Protein AF-A0A961W0J4-F1 (afdb_monomer_lite)

Foldseek 3Di:
DAPVVVVVLLVPDAQKDWDQDDPRWIFIDHLNHTAKIWDADPVNPWIKIKGFDDPVVLVVQCPDPQKHFDPPVPPPPTRMMIRGDCPPPHPVNVSVRSNRSRVVVLVVDDPVSCVVRVVPPDDDDPDDPPDDDDDDDDDDDDDDDDDDDDDDDDDDDDDDDDDDD

Secondary structure (DSSP, 8-state):
--HHHHHHHHHHSTTEEEEEETTTEEEEEETTEEEEEEEE-TTSS-EEEEEE--HHHHHHHHSSTTEEEPTTTTGGG--EEEE--SSSS-HHHHHHHHHHHHHHHHHTS-HHHHHHTT-S---------------------------------------------

Sequence (165 aa):
MTLDDYNRFCRSLPSTTHVVQWEGAHVWKVGGKVFAIARESNDGNSLSVTFKCSPMSYEMLAEMPGCRPAPYLASRGMKWIQRTSAEELDDAGLKDYLRASHTLIVAGLSQRMRRELQLTPSAPAPKSRSAKTIEAAGQHSKSKSKQLKLASARAHPSARKGATS

Radius of gyration: 35.25 Å; chains: 1; bounding box: 86×35×100 Å

pLDDT: mean 79.08, std 24.5, range [29.83, 98.69]

Structure (mmCIF, N/CA/C/O backbone):
data_AF-A0A961W0J4-F1
#
_entry.id   AF-A0A961W0J4-F1
#
loop_
_atom_site.gr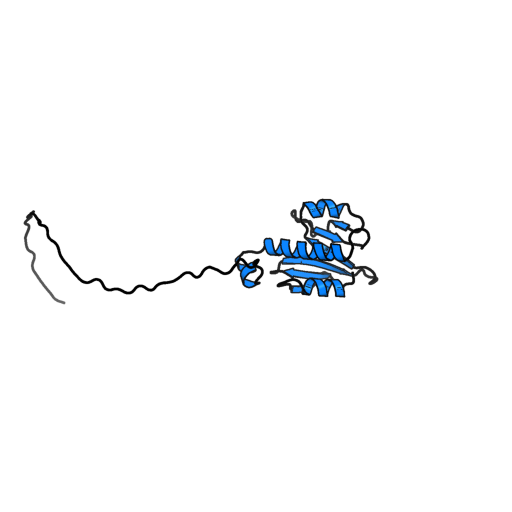oup_PDB
_atom_site.id
_atom_site.type_symbol
_atom_site.label_atom_id
_atom_site.label_alt_id
_atom_site.label_comp_id
_atom_site.label_asym_id
_atom_site.label_entity_id
_atom_site.label_seq_id
_atom_site.pdbx_PDB_ins_code
_atom_site.Cartn_x
_atom_site.Cartn_y
_atom_site.Cartn_z
_atom_site.occupancy
_atom_site.B_iso_or_equiv
_atom_site.auth_seq_id
_atom_site.auth_comp_id
_atom_site.auth_asym_id
_atom_site.auth_atom_id
_atom_site.pdbx_PDB_model_num
ATOM 1 N N . MET A 1 1 ? 7.397 -8.253 -9.373 1.00 90.19 1 MET A N 1
ATOM 2 C CA . MET A 1 1 ? 6.224 -8.972 -8.823 1.00 90.19 1 MET A CA 1
ATOM 3 C C . MET A 1 1 ? 5.090 -8.888 -9.821 1.00 90.19 1 MET A C 1
ATOM 5 O O . MET A 1 1 ? 4.862 -7.794 -10.329 1.00 90.19 1 MET A O 1
ATOM 9 N N . THR A 1 2 ? 4.384 -9.988 -10.090 1.00 94.50 2 THR A N 1
ATOM 10 C CA . THR A 1 2 ? 3.179 -9.966 -10.938 1.00 94.50 2 THR A CA 1
ATOM 11 C C . THR A 1 2 ? 1.946 -9.495 -10.157 1.00 94.50 2 THR A C 1
ATOM 13 O O . THR A 1 2 ? 1.947 -9.473 -8.920 1.00 94.50 2 THR A O 1
ATOM 16 N N . LEU A 1 3 ? 0.870 -9.126 -10.860 1.00 95.81 3 LEU A N 1
ATOM 17 C CA . LEU A 1 3 ? -0.404 -8.768 -10.229 1.00 95.81 3 LEU A CA 1
ATOM 18 C C . LEU A 1 3 ? -1.025 -9.947 -9.455 1.00 95.81 3 LEU A C 1
ATOM 20 O O . LEU A 1 3 ? -1.603 -9.744 -8.384 1.00 95.81 3 LEU A O 1
ATOM 24 N N . ASP A 1 4 ? -0.890 -11.176 -9.960 1.00 96.00 4 ASP A N 1
ATOM 25 C CA . ASP A 1 4 ? -1.370 -12.374 -9.262 1.00 96.00 4 ASP A CA 1
ATOM 26 C C . ASP A 1 4 ? -0.599 -12.607 -7.957 1.00 96.00 4 ASP A C 1
ATOM 28 O O . ASP A 1 4 ? -1.215 -12.773 -6.902 1.00 96.00 4 ASP A O 1
ATOM 32 N N . ASP A 1 5 ? 0.734 -12.505 -7.989 1.00 96.69 5 ASP A N 1
ATOM 33 C CA . ASP A 1 5 ? 1.574 -12.621 -6.791 1.00 96.69 5 ASP A CA 1
ATOM 34 C C . ASP A 1 5 ? 1.213 -11.568 -5.740 1.00 96.69 5 ASP A C 1
ATOM 36 O O . ASP A 1 5 ? 1.104 -11.877 -4.550 1.00 96.69 5 ASP A O 1
ATOM 40 N N . TYR A 1 6 ? 0.993 -10.326 -6.182 1.00 98.00 6 TYR A N 1
ATOM 41 C CA . TYR A 1 6 ? 0.533 -9.231 -5.335 1.00 98.00 6 TYR A CA 1
ATOM 42 C C . TYR A 1 6 ? -0.798 -9.566 -4.653 1.00 98.00 6 TYR A C 1
ATOM 44 O O . TYR A 1 6 ? -0.911 -9.487 -3.427 1.00 98.00 6 TYR A O 1
ATOM 52 N N . ASN A 1 7 ? -1.803 -9.974 -5.433 1.00 98.31 7 ASN A N 1
ATOM 53 C CA . ASN A 1 7 ? -3.131 -10.279 -4.909 1.00 98.31 7 ASN A CA 1
ATOM 54 C C . ASN A 1 7 ? -3.097 -11.484 -3.968 1.00 98.31 7 ASN A C 1
ATOM 56 O O . ASN A 1 7 ? -3.693 -11.440 -2.892 1.00 98.31 7 ASN A O 1
ATOM 60 N N . ARG A 1 8 ? -2.366 -12.541 -4.329 1.00 98.50 8 ARG A N 1
ATOM 61 C CA . ARG A 1 8 ? -2.167 -13.727 -3.491 1.00 98.50 8 ARG A CA 1
ATOM 62 C C . ARG A 1 8 ? -1.528 -13.358 -2.157 1.00 98.50 8 ARG A C 1
ATOM 64 O O . ARG A 1 8 ? -1.998 -13.801 -1.109 1.00 98.50 8 ARG A O 1
ATOM 71 N N . PHE A 1 9 ? -0.503 -12.510 -2.186 1.00 98.69 9 PHE A N 1
ATOM 72 C CA . PHE A 1 9 ? 0.153 -12.032 -0.980 1.00 98.69 9 PHE A CA 1
ATOM 73 C C . PHE A 1 9 ? -0.791 -11.213 -0.096 1.00 98.69 9 PHE A C 1
ATOM 75 O O . PHE A 1 9 ? -0.947 -11.527 1.083 1.00 98.69 9 PHE A O 1
ATOM 82 N N . CYS A 1 10 ? -1.467 -10.203 -0.646 1.00 98.56 10 CYS A N 1
ATOM 83 C CA . CYS A 1 10 ? -2.379 -9.371 0.136 1.00 98.56 10 CYS A CA 1
ATOM 84 C C . CYS A 1 10 ? -3.552 -10.176 0.717 1.00 98.56 10 CYS A C 1
ATOM 86 O O . CYS A 1 10 ? -3.932 -9.931 1.861 1.00 98.56 10 CYS A O 1
ATOM 88 N N . ARG A 1 11 ? -4.051 -11.187 -0.009 1.00 98.56 11 ARG A N 1
ATOM 89 C CA . ARG A 1 11 ? -5.083 -12.122 0.473 1.00 98.56 11 ARG A CA 1
ATOM 90 C C . ARG A 1 11 ? -4.644 -12.942 1.677 1.00 98.56 11 ARG A C 1
ATOM 92 O O . ARG A 1 11 ? -5.481 -13.316 2.489 1.00 98.56 11 ARG A O 1
ATOM 99 N N . SER A 1 12 ? -3.351 -13.242 1.777 1.00 98.31 12 SER A N 1
ATOM 100 C CA . SER A 1 12 ? -2.806 -14.022 2.891 1.00 98.31 12 SER A CA 1
ATOM 101 C C . SER A 1 12 ? -2.757 -13.239 4.208 1.00 98.31 12 SER A C 1
ATOM 103 O O . SER A 1 12 ? -2.610 -13.837 5.272 1.00 98.31 12 SER A O 1
ATOM 105 N N . LEU A 1 13 ? -2.885 -11.908 4.156 1.00 98.06 13 LEU A N 1
ATOM 106 C CA . LEU A 1 13 ? -2.871 -11.070 5.349 1.00 98.06 13 LEU A CA 1
ATOM 107 C C . LEU A 1 13 ? -4.220 -11.145 6.094 1.00 98.06 13 LEU A C 1
ATOM 109 O O . LEU A 1 13 ? -5.276 -11.185 5.451 1.00 98.06 13 LEU A O 1
ATOM 113 N N . PRO A 1 14 ? -4.220 -11.098 7.441 1.00 97.69 14 PRO A N 1
ATOM 114 C CA . PRO A 1 14 ? -5.431 -11.268 8.240 1.00 97.69 14 PRO A CA 1
ATOM 115 C C . PRO A 1 14 ? -6.525 -10.236 7.951 1.00 97.69 14 PRO A C 1
ATOM 117 O O . PRO A 1 14 ? -6.259 -9.032 7.855 1.00 97.69 14 PRO A O 1
ATOM 120 N N . SER A 1 15 ? -7.769 -10.715 7.891 1.00 97.25 15 SER A N 1
ATOM 121 C CA . SER A 1 15 ? -8.995 -9.904 7.830 1.00 97.25 15 SER A CA 1
ATOM 122 C C . SER A 1 15 ? -8.984 -8.846 6.721 1.00 97.25 15 SER A C 1
ATOM 124 O O . SER A 1 15 ? -9.441 -7.711 6.904 1.00 97.25 15 SER A O 1
ATOM 126 N N . THR A 1 16 ? -8.435 -9.221 5.564 1.00 98.31 16 THR A N 1
ATOM 127 C CA . THR A 1 16 ? -8.367 -8.370 4.379 1.00 98.31 16 THR A CA 1
ATOM 128 C C . THR A 1 16 ? -9.561 -8.564 3.452 1.00 98.31 16 THR A C 1
ATOM 130 O O . THR A 1 16 ? -10.210 -9.605 3.411 1.00 98.31 16 THR A O 1
ATOM 133 N N . THR A 1 17 ? -9.859 -7.517 2.692 1.00 98.38 17 THR A N 1
ATOM 134 C CA . THR A 1 17 ? -10.876 -7.503 1.638 1.00 98.38 17 THR A CA 1
ATOM 135 C C . THR A 1 17 ? -10.277 -6.889 0.381 1.00 98.38 17 THR A C 1
ATOM 137 O O . THR A 1 17 ? -9.392 -6.031 0.465 1.00 98.38 17 THR A O 1
ATOM 140 N N . HIS A 1 18 ? -10.762 -7.330 -0.776 1.00 98.44 18 HIS A N 1
ATOM 141 C CA . HIS A 1 18 ? -10.280 -6.911 -2.089 1.00 98.44 18 HIS A CA 1
ATOM 142 C C . HIS A 1 18 ? -11.432 -6.380 -2.930 1.00 98.44 18 HIS A C 1
ATOM 144 O O . HIS A 1 18 ? -12.541 -6.911 -2.891 1.00 98.44 18 HIS A O 1
ATOM 150 N N . VAL A 1 19 ? -11.162 -5.315 -3.676 1.00 98.12 19 VAL A N 1
ATOM 151 C CA . VAL A 1 19 ? -12.081 -4.746 -4.656 1.00 98.12 19 VAL A CA 1
ATOM 152 C C . VAL A 1 19 ? -11.279 -4.180 -5.818 1.00 98.12 19 VAL A C 1
ATOM 154 O O . VAL A 1 19 ? -10.227 -3.572 -5.617 1.00 98.12 19 VAL A O 1
ATOM 157 N N . VAL A 1 20 ? -11.785 -4.363 -7.033 1.00 97.19 20 VAL A N 1
ATOM 158 C CA . VAL A 1 20 ? -11.262 -3.691 -8.222 1.00 97.19 20 VAL A CA 1
ATOM 159 C C . VAL A 1 20 ? -12.094 -2.431 -8.441 1.00 97.19 20 VAL A C 1
ATOM 161 O O . VAL A 1 20 ? -13.307 -2.504 -8.620 1.00 97.19 20 VAL A O 1
ATOM 164 N N . GLN A 1 21 ? -11.463 -1.266 -8.348 1.00 94.12 21 GLN A N 1
ATOM 165 C CA . GLN A 1 21 ? -12.117 0.041 -8.471 1.00 94.12 21 GLN A CA 1
ATOM 166 C C . GLN A 1 21 ? -11.141 1.058 -9.066 1.00 94.12 21 GLN A C 1
ATOM 168 O O . GLN A 1 21 ? -9.963 0.757 -9.212 1.00 94.12 21 GLN A O 1
ATOM 173 N N . TRP A 1 22 ? -11.620 2.260 -9.401 1.00 90.69 22 TRP A N 1
ATOM 174 C CA . TRP A 1 22 ? -10.803 3.309 -10.027 1.00 90.69 22 TRP A CA 1
ATOM 175 C C . TRP A 1 22 ? -10.081 2.780 -11.270 1.00 90.69 22 TRP A C 1
ATOM 177 O O . TRP A 1 22 ? -8.865 2.618 -11.252 1.00 90.69 22 TRP A O 1
ATOM 187 N N . GLU A 1 23 ? -10.845 2.452 -12.316 1.00 89.69 23 GLU A N 1
ATOM 188 C CA . GLU A 1 23 ? -10.308 2.011 -13.616 1.00 89.69 23 GLU A CA 1
ATOM 189 C C . GLU A 1 23 ? -9.304 0.851 -13.482 1.00 89.69 23 GLU A C 1
ATOM 191 O O . GLU A 1 23 ? -8.131 0.967 -13.832 1.00 89.69 23 GLU A O 1
ATOM 196 N N . GLY A 1 24 ? -9.752 -0.262 -12.897 1.00 91.69 24 GLY A N 1
ATOM 197 C CA . GLY A 1 24 ? -8.954 -1.490 -12.836 1.00 91.69 24 GLY A CA 1
ATOM 198 C C . GLY A 1 24 ? -7.899 -1.550 -11.728 1.00 91.69 24 GLY A C 1
ATOM 199 O O . GLY A 1 24 ? -7.132 -2.506 -11.686 1.00 91.69 24 GLY A O 1
ATOM 200 N N . ALA A 1 25 ? -7.841 -0.591 -10.797 1.00 95.50 25 ALA A N 1
ATOM 201 C CA . ALA A 1 25 ? -6.915 -0.691 -9.671 1.00 95.50 25 ALA A CA 1
ATOM 202 C C . ALA A 1 25 ? -7.373 -1.761 -8.661 1.00 95.50 25 ALA A C 1
ATOM 204 O O . ALA A 1 25 ? -8.518 -1.772 -8.202 1.00 95.50 25 ALA A O 1
ATOM 205 N N . HIS A 1 26 ? -6.452 -2.637 -8.266 1.00 97.81 26 HIS A N 1
ATOM 206 C CA . HIS A 1 26 ? -6.661 -3.655 -7.241 1.00 97.81 26 HIS A CA 1
ATOM 207 C C . HIS A 1 26 ? -6.453 -3.037 -5.863 1.00 97.81 26 HIS A C 1
ATOM 209 O O . HIS A 1 26 ? -5.322 -2.779 -5.457 1.00 97.81 26 HIS A O 1
ATOM 215 N N . VAL A 1 27 ? -7.543 -2.792 -5.140 1.00 98.19 27 VAL A N 1
ATOM 216 C CA . VAL A 1 27 ? -7.530 -2.100 -3.849 1.00 98.19 27 VAL A CA 1
ATOM 217 C C . VAL A 1 27 ? -7.746 -3.095 -2.718 1.00 98.19 27 VAL A C 1
ATOM 219 O O . VAL A 1 27 ? -8.792 -3.740 -2.619 1.00 98.19 27 VAL A O 1
ATOM 222 N N . TRP A 1 28 ? -6.770 -3.162 -1.818 1.00 98.56 28 TRP A N 1
ATOM 223 C CA . TRP A 1 28 ? -6.789 -4.022 -0.644 1.00 98.56 28 TRP A CA 1
ATOM 224 C C . TRP A 1 28 ? -7.027 -3.221 0.634 1.00 98.56 28 TRP A C 1
ATOM 226 O O . TRP A 1 28 ? -6.411 -2.176 0.884 1.00 98.56 28 TRP A O 1
ATOM 236 N N . LYS A 1 29 ? -7.956 -3.718 1.454 1.00 98.44 29 LYS A N 1
ATOM 237 C CA . LYS A 1 29 ? -8.454 -3.045 2.658 1.00 98.44 29 LYS A CA 1
ATOM 238 C C . LYS A 1 29 ? -8.435 -3.979 3.865 1.00 98.44 29 LYS A C 1
ATOM 240 O O . LYS A 1 29 ? -8.638 -5.180 3.719 1.00 98.44 29 LYS A O 1
ATOM 245 N N . VAL A 1 30 ? -8.273 -3.417 5.060 1.00 98.00 30 VAL A N 1
ATOM 246 C CA . VAL A 1 30 ? -8.472 -4.089 6.355 1.00 98.00 30 VAL A CA 1
ATOM 247 C C . VAL A 1 30 ? -9.368 -3.212 7.230 1.00 98.00 30 VAL A C 1
ATOM 249 O O . VAL A 1 30 ? -9.154 -2.003 7.341 1.00 98.00 30 VAL A O 1
ATOM 252 N N . GLY A 1 31 ? -10.443 -3.789 7.775 1.00 96.06 31 GLY A N 1
ATOM 253 C CA . GLY A 1 31 ? -11.465 -3.034 8.517 1.00 96.06 31 GLY A CA 1
ATOM 254 C C . GLY A 1 31 ? -12.046 -1.844 7.745 1.00 96.06 31 GLY A C 1
ATOM 255 O O . GLY A 1 31 ? -12.227 -0.765 8.305 1.00 96.06 31 GLY A O 1
ATOM 256 N N . GLY A 1 32 ? -12.256 -2.013 6.435 1.00 95.62 32 GLY A N 1
ATOM 257 C CA . GLY A 1 32 ? -12.780 -0.976 5.540 1.00 95.62 32 GLY A CA 1
ATOM 258 C C . GLY A 1 32 ? -11.783 0.125 5.147 1.00 95.62 32 GLY A C 1
ATOM 259 O O . GLY A 1 32 ? -12.119 0.974 4.324 1.00 95.62 32 GLY A O 1
ATOM 260 N N . LYS A 1 33 ? -10.552 0.119 5.676 1.00 95.62 33 LYS A N 1
ATOM 261 C CA . LYS A 1 33 ? -9.505 1.100 5.350 1.00 95.62 33 LYS A CA 1
ATOM 262 C C . LYS A 1 33 ? -8.490 0.513 4.372 1.00 95.62 33 LYS A C 1
ATOM 264 O O . LYS A 1 33 ? -8.039 -0.612 4.555 1.00 95.62 33 LYS A O 1
ATOM 269 N N . VAL A 1 34 ? -8.114 1.285 3.354 1.00 96.50 34 VAL A N 1
ATOM 270 C CA . VAL A 1 34 ? -7.108 0.887 2.353 1.00 96.50 34 VAL A CA 1
ATOM 271 C C . VAL A 1 34 ? -5.729 0.777 2.999 1.00 96.50 34 VAL A C 1
ATOM 273 O O . VAL A 1 34 ? -5.347 1.662 3.766 1.00 96.50 34 VAL A O 1
ATOM 276 N N . PHE A 1 35 ? -4.982 -0.273 2.657 1.00 97.75 35 PHE A N 1
ATOM 277 C CA . PHE A 1 35 ? -3.564 -0.413 3.008 1.00 97.75 35 PHE A CA 1
ATOM 278 C C . PHE A 1 35 ? -2.665 -0.586 1.775 1.00 97.75 35 PHE A C 1
ATOM 280 O O . PHE A 1 35 ? -1.499 -0.197 1.815 1.00 97.75 35 PHE A O 1
ATOM 287 N N . ALA A 1 36 ? -3.181 -1.126 0.672 1.00 98.19 36 ALA A N 1
ATOM 288 C CA . ALA A 1 36 ? -2.412 -1.280 -0.554 1.00 98.19 36 ALA A CA 1
ATOM 289 C C . ALA A 1 36 ? -3.299 -1.132 -1.791 1.00 98.19 36 ALA A C 1
ATOM 291 O O . ALA A 1 36 ? -4.487 -1.458 -1.760 1.00 98.19 36 ALA A O 1
ATOM 292 N N . ILE A 1 37 ? -2.713 -0.627 -2.870 1.00 97.62 37 ILE A N 1
ATOM 293 C CA . ILE A 1 37 ? -3.338 -0.493 -4.184 1.00 97.62 37 ILE A CA 1
ATOM 294 C C . ILE A 1 37 ? -2.312 -0.930 -5.223 1.00 97.62 37 ILE A C 1
ATOM 296 O O . ILE A 1 37 ? -1.171 -0.484 -5.152 1.00 97.62 37 ILE A O 1
ATOM 300 N N . ALA A 1 38 ? -2.701 -1.743 -6.196 1.00 97.19 38 ALA A N 1
ATOM 301 C CA . ALA A 1 38 ? -1.862 -2.027 -7.353 1.00 97.19 38 ALA A CA 1
ATOM 302 C C . ALA A 1 38 ? -2.583 -1.707 -8.659 1.00 97.19 38 ALA A C 1
ATOM 304 O O . ALA A 1 38 ? -3.802 -1.860 -8.763 1.00 97.19 38 ALA A O 1
ATOM 305 N N . ARG A 1 39 ? -1.817 -1.267 -9.653 1.00 95.12 39 ARG A N 1
ATOM 306 C CA . ARG A 1 39 ? -2.273 -1.103 -11.031 1.00 95.12 39 ARG A CA 1
ATOM 307 C C . ARG A 1 39 ? -1.202 -1.649 -11.964 1.00 95.12 39 ARG A C 1
ATOM 309 O O . ARG A 1 39 ? -0.024 -1.323 -11.820 1.00 95.12 39 ARG A O 1
ATOM 316 N N . GLU A 1 40 ? -1.639 -2.484 -12.888 1.00 93.88 40 GLU A N 1
ATOM 317 C CA . GLU A 1 40 ? -0.818 -2.972 -13.987 1.00 93.88 40 GLU A CA 1
ATOM 318 C C . GLU A 1 40 ? -0.692 -1.878 -15.051 1.00 93.88 40 GLU A C 1
ATOM 320 O O . GLU A 1 40 ? -1.624 -1.095 -15.259 1.00 93.88 40 GLU A O 1
ATOM 325 N N . SER A 1 41 ? 0.474 -1.759 -15.675 1.00 88.25 41 SER A N 1
ATOM 326 C CA . SER A 1 41 ? 0.664 -0.833 -16.786 1.00 88.25 41 SER A CA 1
ATOM 327 C C . SER A 1 41 ? -0.150 -1.263 -18.007 1.00 88.25 41 SER A C 1
ATOM 329 O O . SER A 1 41 ? -0.505 -2.427 -18.161 1.00 88.25 41 SER A O 1
ATOM 331 N N . ASN A 1 42 ? -0.445 -0.311 -18.896 1.00 83.25 42 ASN A N 1
ATOM 332 C CA . ASN A 1 42 ? -1.266 -0.570 -20.086 1.00 83.25 42 ASN A CA 1
ATOM 333 C C . ASN A 1 42 ? -0.654 -1.611 -21.039 1.00 83.25 42 ASN A C 1
ATOM 335 O O . ASN A 1 42 ? -1.377 -2.213 -21.825 1.00 83.25 42 ASN A O 1
ATOM 339 N N . ASP A 1 43 ? 0.663 -1.795 -20.989 1.00 82.88 43 ASP A N 1
ATOM 340 C CA . ASP A 1 43 ? 1.402 -2.798 -21.755 1.00 82.88 43 ASP A CA 1
ATOM 341 C C . ASP A 1 43 ? 1.481 -4.169 -21.052 1.00 82.88 43 ASP A C 1
ATOM 343 O O . ASP A 1 43 ? 2.004 -5.106 -21.641 1.00 82.88 43 ASP A O 1
ATOM 347 N N . GLY A 1 44 ? 0.971 -4.307 -19.819 1.00 77.38 44 GLY A N 1
ATOM 348 C CA . GLY A 1 44 ? 1.011 -5.551 -19.036 1.00 77.38 44 GLY A CA 1
ATOM 349 C C . GLY A 1 44 ? 2.389 -5.908 -18.465 1.00 77.38 44 GLY A C 1
ATOM 350 O O . GLY A 1 44 ? 2.551 -6.938 -17.815 1.00 77.38 44 GLY A O 1
ATOM 351 N N . ASN A 1 45 ? 3.406 -5.072 -18.688 1.00 80.69 45 ASN A N 1
ATOM 352 C CA . ASN A 1 45 ? 4.795 -5.438 -18.398 1.00 80.69 45 ASN A CA 1
ATOM 353 C C . ASN A 1 45 ? 5.277 -5.000 -17.012 1.00 80.69 45 ASN A C 1
ATOM 355 O O . ASN A 1 45 ? 6.342 -5.428 -16.564 1.00 80.69 45 ASN A O 1
ATOM 359 N N . SER A 1 46 ? 4.532 -4.138 -16.320 1.00 87.44 46 SER A N 1
ATOM 360 C CA . SER A 1 46 ? 4.937 -3.613 -15.019 1.00 87.44 46 SER A CA 1
ATOM 361 C C . SER A 1 46 ? 3.763 -3.462 -14.057 1.00 87.44 46 SER A C 1
ATOM 363 O O . SER A 1 46 ? 2.618 -3.234 -14.445 1.00 87.44 46 SER A O 1
ATOM 365 N N . LEU A 1 47 ? 4.064 -3.576 -12.764 1.00 94.88 47 LEU A N 1
ATOM 366 C CA . LEU A 1 47 ? 3.091 -3.417 -11.692 1.00 94.88 47 LEU A CA 1
ATOM 367 C C . LEU A 1 47 ? 3.501 -2.250 -10.799 1.00 94.88 47 LEU A C 1
ATOM 369 O O . LEU A 1 47 ? 4.493 -2.328 -10.074 1.00 94.88 47 LEU A O 1
ATOM 373 N N . SER A 1 48 ? 2.693 -1.194 -10.797 1.00 95.56 48 SER A N 1
ATOM 374 C CA . SER A 1 48 ? 2.837 -0.104 -9.838 1.00 95.56 48 SER A CA 1
ATOM 375 C C . SER A 1 48 ? 2.059 -0.423 -8.568 1.00 95.56 48 SER A C 1
ATOM 377 O O . SER A 1 48 ? 0.852 -0.665 -8.622 1.00 95.56 48 SER A O 1
ATOM 379 N N . VAL A 1 49 ? 2.727 -0.391 -7.413 1.00 97.44 49 VAL A N 1
ATOM 380 C CA . VAL A 1 49 ? 2.118 -0.721 -6.116 1.00 97.44 49 VAL A CA 1
ATOM 381 C C . VAL A 1 49 ? 2.254 0.448 -5.154 1.00 97.44 49 VAL A C 1
ATOM 383 O O . VAL A 1 49 ? 3.353 0.874 -4.816 1.00 97.44 49 VAL A O 1
ATOM 386 N N . THR A 1 50 ? 1.121 0.949 -4.681 1.00 97.25 50 THR A N 1
ATOM 387 C CA . THR A 1 50 ? 1.017 2.006 -3.682 1.00 97.25 50 THR A CA 1
ATOM 388 C C . THR A 1 50 ? 0.663 1.429 -2.318 1.00 97.25 50 THR A C 1
ATOM 390 O O . THR A 1 50 ? -0.289 0.661 -2.190 1.00 97.25 50 THR A O 1
ATOM 393 N N . PHE A 1 51 ? 1.389 1.827 -1.277 1.00 97.81 51 PHE A N 1
ATOM 394 C CA . PHE A 1 51 ? 1.180 1.356 0.092 1.00 97.81 51 PHE A CA 1
ATOM 395 C C . PHE A 1 51 ? 1.428 2.467 1.115 1.00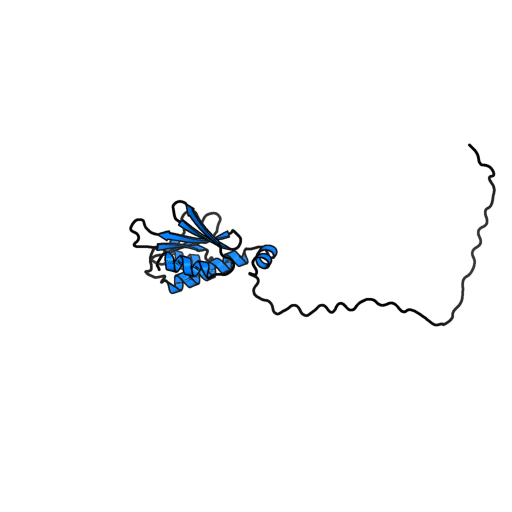 97.81 51 PHE A C 1
ATOM 397 O O . PHE A 1 51 ? 2.131 3.447 0.851 1.00 97.81 51 PHE A O 1
ATOM 404 N N . LYS A 1 52 ? 0.815 2.328 2.294 1.00 96.06 52 LYS A N 1
ATOM 405 C CA . LYS A 1 52 ? 1.031 3.241 3.415 1.00 96.06 52 LYS A CA 1
ATOM 406 C C . LYS A 1 52 ? 2.330 2.882 4.123 1.00 96.06 52 LYS A C 1
ATOM 408 O O . LYS A 1 52 ? 2.616 1.710 4.346 1.00 96.06 52 LYS A O 1
ATOM 413 N N . CYS A 1 53 ? 3.091 3.883 4.533 1.00 95.81 53 CYS A N 1
ATOM 414 C CA . CYS A 1 53 ? 4.357 3.679 5.222 1.00 95.81 53 CYS A CA 1
ATOM 415 C C . CYS A 1 53 ? 4.464 4.569 6.467 1.00 95.81 53 CYS A C 1
ATOM 417 O O . CYS A 1 53 ? 3.638 5.456 6.706 1.00 95.81 53 CYS A O 1
ATOM 419 N N . SER A 1 54 ? 5.469 4.296 7.299 1.00 95.06 54 SER A N 1
ATOM 420 C CA . SER A 1 54 ? 5.810 5.171 8.422 1.00 95.06 54 SER A CA 1
ATOM 421 C C . SER A 1 54 ? 6.442 6.480 7.911 1.00 95.06 54 SER A C 1
ATOM 423 O O . SER A 1 54 ? 6.908 6.509 6.769 1.00 95.06 54 SER A O 1
ATOM 425 N N . PRO A 1 55 ? 6.493 7.556 8.720 1.00 94.12 55 PRO A N 1
ATOM 426 C CA . PRO A 1 55 ? 7.226 8.771 8.357 1.00 94.12 55 PRO A CA 1
ATOM 427 C C . PRO A 1 55 ? 8.696 8.509 8.008 1.00 94.12 55 PRO A C 1
ATOM 429 O O . PRO A 1 55 ? 9.150 8.964 6.967 1.00 94.12 55 PRO A O 1
ATOM 432 N N . MET A 1 56 ? 9.389 7.687 8.800 1.00 94.12 56 MET A N 1
ATOM 433 C CA . MET A 1 56 ? 10.793 7.334 8.559 1.00 94.12 56 MET A CA 1
ATOM 434 C C . MET A 1 56 ? 10.974 6.566 7.242 1.00 94.12 56 MET A C 1
ATOM 436 O O . MET A 1 56 ? 11.811 6.914 6.419 1.00 94.12 56 MET A O 1
ATOM 440 N N . SER A 1 57 ? 10.136 5.552 6.996 1.00 95.56 57 SER A N 1
ATOM 441 C CA . SER A 1 57 ? 10.178 4.796 5.737 1.00 95.56 57 SER A CA 1
ATOM 442 C C . SER A 1 57 ? 9.832 5.666 4.530 1.00 95.56 57 SER A C 1
ATOM 444 O O . SER A 1 57 ? 10.344 5.429 3.446 1.00 95.56 57 SER A O 1
ATOM 446 N N . TYR A 1 58 ? 8.951 6.654 4.699 1.00 95.69 58 TYR A N 1
ATOM 447 C CA . TYR A 1 58 ? 8.591 7.576 3.628 1.00 95.69 58 TYR A CA 1
ATOM 448 C C . TYR A 1 58 ? 9.781 8.418 3.184 1.00 95.69 58 TYR A C 1
ATOM 450 O O . TYR A 1 58 ? 9.988 8.553 1.987 1.00 95.69 58 TYR A O 1
ATOM 458 N N . GLU A 1 59 ? 10.538 8.975 4.131 1.00 94.69 59 GLU A N 1
ATOM 459 C CA . GLU A 1 59 ? 11.713 9.801 3.831 1.00 94.69 59 GLU A CA 1
ATOM 460 C C . GLU A 1 59 ? 12.747 9.002 3.036 1.00 94.69 59 GLU A C 1
ATOM 462 O O . GLU A 1 59 ? 13.170 9.446 1.976 1.00 94.69 59 GLU A O 1
ATOM 467 N N . MET A 1 60 ? 13.040 7.770 3.462 1.00 95.38 60 MET A N 1
ATOM 468 C CA . MET A 1 60 ? 13.971 6.892 2.747 1.00 95.38 60 MET A CA 1
ATOM 469 C C . MET A 1 60 ? 13.463 6.478 1.358 1.00 95.38 60 MET A C 1
ATOM 471 O O . MET A 1 60 ? 14.197 6.525 0.377 1.00 95.38 60 MET A O 1
ATOM 475 N N . LEU A 1 61 ? 12.205 6.040 1.260 1.00 96.12 61 LEU A N 1
ATOM 476 C CA . LEU A 1 61 ? 11.657 5.500 0.014 1.00 96.12 61 LEU A CA 1
ATOM 477 C C . LEU A 1 61 ? 11.321 6.583 -1.014 1.00 96.12 61 LEU A C 1
ATOM 479 O O . LEU A 1 61 ? 11.265 6.282 -2.200 1.00 96.12 61 LEU A O 1
ATOM 483 N N . ALA A 1 62 ? 11.050 7.820 -0.596 1.00 94.06 62 ALA A N 1
ATOM 484 C CA . ALA A 1 62 ? 10.720 8.898 -1.527 1.00 94.06 62 ALA A CA 1
ATOM 485 C C . ALA A 1 62 ? 11.911 9.309 -2.406 1.00 94.06 62 ALA A C 1
ATOM 487 O O . ALA A 1 62 ? 11.690 9.829 -3.497 1.00 94.06 62 ALA A O 1
ATOM 488 N N . GLU A 1 63 ? 13.137 9.073 -1.937 1.00 93.94 63 GLU A N 1
ATOM 489 C CA . GLU A 1 63 ? 14.385 9.382 -2.647 1.00 93.94 63 GLU A CA 1
ATOM 490 C C . GLU A 1 63 ? 14.965 8.163 -3.385 1.00 93.94 63 GLU A C 1
ATOM 492 O O . GLU A 1 63 ? 15.902 8.291 -4.169 1.00 93.94 63 GLU A O 1
ATOM 497 N N . MET A 1 64 ? 14.402 6.975 -3.153 1.00 95.62 64 MET A N 1
ATOM 498 C CA . MET A 1 64 ? 14.880 5.718 -3.716 1.00 95.62 64 MET A CA 1
ATOM 499 C C . MET A 1 64 ? 14.444 5.552 -5.187 1.00 95.62 64 MET A C 1
ATOM 501 O O . MET A 1 64 ? 13.246 5.655 -5.476 1.00 95.62 64 MET A O 1
ATOM 505 N N . PRO A 1 65 ? 15.365 5.224 -6.116 1.00 96.38 65 PRO A N 1
ATOM 506 C CA . PRO A 1 65 ? 15.024 4.847 -7.487 1.00 96.38 65 PRO A CA 1
ATOM 507 C C . PRO A 1 65 ? 13.933 3.770 -7.556 1.00 96.38 65 PRO A C 1
ATOM 509 O O . PRO A 1 65 ? 13.912 2.808 -6.786 1.00 96.38 65 PRO A O 1
ATOM 512 N N . GLY A 1 66 ? 12.977 3.951 -8.466 1.00 95.00 66 GLY A N 1
ATOM 513 C CA . GLY A 1 66 ? 11.817 3.065 -8.579 1.00 95.00 66 GLY A CA 1
ATOM 514 C C . GLY A 1 66 ? 10.724 3.280 -7.527 1.00 95.00 66 GLY A C 1
ATOM 515 O O . GLY A 1 66 ? 9.732 2.545 -7.528 1.00 95.00 66 GLY A O 1
ATOM 516 N N . CYS A 1 67 ? 10.853 4.288 -6.661 1.00 96.31 67 CYS A N 1
ATOM 517 C CA . CYS A 1 67 ? 9.822 4.719 -5.725 1.00 96.31 67 CYS A CA 1
ATOM 518 C C . CYS A 1 67 ? 9.514 6.214 -5.881 1.00 96.31 67 CYS A C 1
ATOM 520 O O . CYS A 1 67 ? 10.342 7.018 -6.297 1.00 96.31 67 CYS A O 1
ATOM 522 N N . ARG A 1 68 ? 8.278 6.597 -5.558 1.00 94.81 68 ARG A N 1
ATOM 523 C CA . ARG A 1 68 ? 7.849 7.999 -5.525 1.00 94.81 68 ARG A CA 1
ATOM 524 C C . ARG A 1 68 ? 6.723 8.219 -4.519 1.00 94.81 68 ARG A C 1
ATOM 526 O O . ARG A 1 68 ? 5.969 7.282 -4.236 1.00 94.81 68 ARG A O 1
ATOM 533 N N . PRO A 1 69 ? 6.515 9.448 -4.024 1.00 94.94 69 PRO A N 1
ATOM 534 C CA . PRO A 1 69 ? 5.295 9.801 -3.307 1.00 94.94 69 PRO A CA 1
ATOM 535 C C . PRO A 1 69 ? 4.042 9.459 -4.118 1.00 94.94 69 PRO A C 1
ATOM 537 O O . PRO A 1 69 ? 3.953 9.772 -5.307 1.00 94.94 69 PRO A O 1
ATOM 540 N N . ALA A 1 70 ? 3.059 8.819 -3.482 1.00 90.94 70 ALA A N 1
ATOM 541 C CA . ALA A 1 70 ? 1.833 8.423 -4.164 1.00 90.94 70 ALA A CA 1
ATOM 542 C C . ALA A 1 70 ? 0.992 9.658 -4.545 1.00 90.94 70 ALA A C 1
ATOM 544 O O . ALA A 1 70 ? 0.537 10.384 -3.647 1.00 90.94 70 ALA A O 1
ATOM 545 N N . PRO A 1 71 ? 0.715 9.884 -5.843 1.00 78.94 71 PRO A N 1
ATOM 546 C CA . PRO A 1 71 ? -0.154 10.974 -6.264 1.00 78.94 71 PRO A CA 1
ATOM 547 C C . PRO A 1 71 ? -1.533 10.840 -5.609 1.00 78.94 71 PRO A C 1
ATOM 549 O O . PRO A 1 71 ? -2.080 9.741 -5.515 1.00 78.94 71 PRO A O 1
ATOM 552 N N . TYR A 1 72 ? -2.097 11.955 -5.142 1.00 79.06 72 TYR A N 1
ATOM 553 C CA . TYR A 1 72 ? -3.452 12.078 -4.569 1.00 79.06 72 TYR A CA 1
ATOM 554 C C . TYR A 1 72 ? -3.692 11.415 -3.193 1.00 79.06 72 TYR A C 1
ATOM 556 O O . TYR A 1 72 ? -4.456 11.950 -2.383 1.00 79.06 72 TYR A O 1
ATOM 564 N N . LEU A 1 73 ? -3.012 10.310 -2.869 1.00 77.75 73 LEU A N 1
ATOM 565 C CA . LEU A 1 73 ? -3.123 9.623 -1.570 1.00 77.75 73 LEU A CA 1
ATOM 566 C C . LEU A 1 73 ? -2.283 10.263 -0.459 1.00 77.75 73 LEU A C 1
ATOM 568 O O . LEU A 1 73 ? -2.587 10.079 0.719 1.00 77.75 73 LEU A O 1
ATOM 572 N N . ALA A 1 74 ? -1.279 11.062 -0.824 1.00 63.53 74 ALA A N 1
ATOM 573 C CA . ALA A 1 74 ? -0.459 11.832 0.112 1.00 63.53 74 ALA A CA 1
ATOM 574 C C . ALA A 1 74 ? -1.165 13.083 0.685 1.00 63.53 74 ALA A C 1
ATOM 576 O O . ALA A 1 74 ? -0.556 13.884 1.396 1.00 63.53 74 ALA A O 1
ATOM 577 N N . SER A 1 75 ? -2.454 13.282 0.397 1.00 59.50 75 SER A N 1
ATOM 578 C CA . SER A 1 75 ? -3.208 14.406 0.953 1.00 59.50 75 SER A CA 1
ATOM 579 C C . SER A 1 75 ? -3.448 14.233 2.465 1.00 59.50 75 SER A C 1
ATOM 581 O O . SER A 1 75 ? -3.611 13.123 2.976 1.00 59.50 75 SER A O 1
ATOM 583 N N . ARG A 1 76 ? -3.467 15.353 3.205 1.00 64.06 76 ARG A N 1
ATOM 584 C CA . ARG A 1 76 ? -3.742 15.421 4.661 1.00 64.06 76 ARG A CA 1
ATOM 585 C C . ARG A 1 76 ? -2.699 14.747 5.572 1.00 64.06 76 ARG A C 1
ATOM 587 O O . ARG A 1 76 ? -3.052 14.190 6.608 1.00 64.06 76 ARG A O 1
ATOM 594 N N . GLY A 1 77 ? -1.417 14.800 5.206 1.00 72.44 77 GLY A N 1
ATOM 595 C CA . GLY A 1 77 ? -0.311 14.371 6.079 1.00 72.44 77 GLY A CA 1
ATOM 596 C C . GLY A 1 77 ? -0.127 12.854 6.194 1.00 72.44 77 GLY A C 1
ATOM 597 O O . GLY A 1 77 ? 0.682 12.390 6.996 1.00 72.44 77 GLY A O 1
ATOM 598 N N . MET A 1 78 ? -0.849 12.066 5.392 1.00 83.38 78 MET A N 1
ATOM 599 C CA . MET A 1 78 ? -0.623 10.627 5.314 1.00 83.38 78 MET A CA 1
ATOM 600 C C . MET A 1 78 ? 0.579 10.307 4.423 1.00 83.38 78 MET A C 1
ATOM 602 O O . MET A 1 78 ? 0.759 10.897 3.361 1.00 83.38 78 MET A O 1
ATOM 606 N N . LYS A 1 79 ? 1.391 9.342 4.856 1.00 94.00 79 LYS A N 1
ATOM 607 C CA . LYS A 1 79 ? 2.628 8.943 4.185 1.00 94.00 79 LYS A CA 1
ATOM 608 C C . LYS A 1 79 ? 2.385 7.706 3.322 1.00 94.00 79 LYS A C 1
ATOM 610 O O . LYS A 1 79 ? 2.120 6.622 3.843 1.00 94.00 79 LYS A O 1
ATOM 615 N N . TRP A 1 80 ? 2.416 7.907 2.007 1.00 96.44 80 TRP A N 1
ATOM 616 C CA . TRP A 1 80 ? 2.157 6.879 1.001 1.00 96.44 80 TRP A CA 1
ATOM 617 C C . TRP A 1 80 ? 3.228 6.918 -0.078 1.00 96.44 80 TRP A C 1
ATOM 619 O O . TRP A 1 80 ? 3.517 7.981 -0.630 1.00 96.44 80 TRP A O 1
ATOM 629 N N . ILE A 1 81 ? 3.754 5.746 -0.407 1.00 96.88 81 ILE A N 1
ATOM 630 C CA . ILE A 1 81 ? 4.737 5.548 -1.469 1.00 96.88 81 ILE A CA 1
ATOM 631 C C . ILE A 1 81 ? 4.109 4.688 -2.554 1.00 96.88 81 ILE A C 1
ATOM 633 O O . ILE A 1 81 ? 3.313 3.793 -2.269 1.00 96.88 81 ILE A O 1
ATOM 637 N N . GLN A 1 82 ? 4.457 4.979 -3.800 1.00 96.50 82 GLN A N 1
ATOM 638 C CA . GLN A 1 82 ? 4.246 4.109 -4.938 1.00 96.50 82 GLN A CA 1
ATOM 639 C C . GLN A 1 82 ? 5.594 3.578 -5.416 1.00 96.50 82 GLN A C 1
ATOM 641 O O . GLN A 1 82 ? 6.448 4.358 -5.830 1.00 96.50 82 GLN A O 1
ATOM 646 N N . ARG A 1 83 ? 5.746 2.256 -5.408 1.00 96.75 83 ARG A N 1
ATOM 647 C CA . ARG A 1 83 ? 6.795 1.560 -6.152 1.00 96.75 83 ARG A CA 1
ATOM 648 C C . ARG A 1 83 ? 6.368 1.480 -7.616 1.00 96.75 83 ARG A C 1
ATOM 650 O O . ARG A 1 83 ? 5.284 0.964 -7.894 1.00 96.75 83 ARG A O 1
ATOM 657 N N . THR A 1 84 ? 7.190 1.992 -8.521 1.00 94.81 84 THR A N 1
ATOM 658 C CA . THR A 1 84 ? 6.977 1.983 -9.977 1.00 94.81 84 THR A CA 1
ATOM 659 C C . THR A 1 84 ? 7.860 0.965 -10.694 1.00 94.81 84 THR A C 1
ATOM 661 O O . THR A 1 84 ? 7.494 0.520 -11.776 1.00 94.81 84 THR A O 1
ATOM 664 N N . SER A 1 85 ? 8.989 0.567 -10.101 1.00 93.75 85 SER A N 1
ATOM 665 C CA . SER A 1 85 ? 9.891 -0.454 -10.646 1.00 93.75 85 SER A CA 1
ATOM 666 C C . SER A 1 85 ? 10.569 -1.265 -9.534 1.00 93.75 85 SER A C 1
ATOM 668 O O . SER A 1 85 ? 10.428 -0.974 -8.345 1.00 93.75 85 SER A O 1
ATOM 670 N N . ALA A 1 86 ? 11.266 -2.332 -9.926 1.00 92.25 86 ALA A N 1
ATOM 671 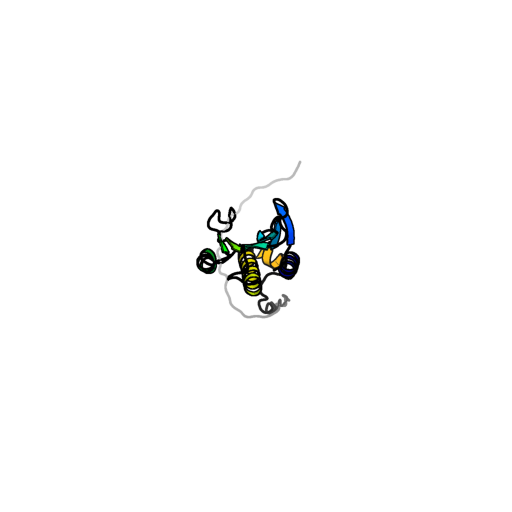C CA . ALA A 1 86 ? 11.958 -3.247 -9.020 1.00 92.25 86 ALA A CA 1
ATOM 672 C C . ALA A 1 86 ? 13.448 -2.926 -8.822 1.00 92.25 86 ALA A C 1
ATOM 674 O O . ALA A 1 86 ? 14.185 -3.810 -8.406 1.00 92.25 86 ALA A O 1
ATOM 675 N N . GLU A 1 87 ? 13.882 -1.708 -9.160 1.00 92.00 87 GLU A N 1
ATOM 676 C CA . GLU A 1 87 ? 15.301 -1.324 -9.209 1.00 92.00 87 GLU A CA 1
ATOM 677 C C . GLU A 1 87 ? 15.999 -1.462 -7.851 1.00 92.00 87 GLU A C 1
ATOM 679 O O . GLU A 1 87 ? 16.912 -2.267 -7.717 1.00 92.00 87 GLU A O 1
ATOM 684 N N . GLU A 1 88 ? 15.538 -0.718 -6.845 1.00 93.25 88 GLU A N 1
ATOM 685 C CA . GLU A 1 88 ? 16.135 -0.719 -5.497 1.00 93.25 88 GLU A CA 1
ATOM 686 C C . GLU A 1 88 ? 15.225 -1.376 -4.453 1.00 93.25 88 GLU A C 1
ATOM 688 O O . GLU A 1 88 ? 15.680 -1.922 -3.450 1.00 93.25 88 GLU A O 1
ATOM 693 N N . LEU A 1 89 ? 13.913 -1.362 -4.701 1.00 95.31 89 LEU A N 1
ATOM 694 C CA . LEU A 1 89 ? 12.951 -2.090 -3.890 1.00 95.31 89 LEU A CA 1
ATOM 695 C C . LEU A 1 89 ? 12.542 -3.357 -4.629 1.00 95.31 89 LEU A C 1
ATOM 697 O O . LEU A 1 89 ? 11.733 -3.299 -5.556 1.00 95.31 89 LEU A O 1
ATOM 701 N N . ASP A 1 90 ? 13.078 -4.499 -4.216 1.00 96.19 90 ASP A N 1
ATOM 702 C CA . ASP A 1 90 ? 12.747 -5.799 -4.786 1.00 96.19 90 ASP A CA 1
ATOM 703 C C . ASP A 1 90 ? 11.377 -6.322 -4.297 1.00 96.19 90 ASP A C 1
ATOM 705 O O . ASP A 1 90 ? 10.619 -5.664 -3.575 1.00 96.19 90 ASP A O 1
ATOM 709 N N . ASP A 1 91 ? 11.004 -7.520 -4.742 1.00 96.56 91 ASP A N 1
ATOM 710 C CA . ASP A 1 91 ? 9.702 -8.098 -4.408 1.00 96.56 91 ASP A CA 1
ATOM 711 C C . ASP A 1 91 ? 9.603 -8.572 -2.952 1.00 96.56 91 ASP A C 1
ATOM 713 O O . ASP A 1 91 ? 8.503 -8.588 -2.390 1.00 96.56 91 ASP A O 1
ATOM 717 N N . ALA A 1 92 ? 10.723 -8.954 -2.334 1.00 97.19 92 ALA A N 1
ATOM 718 C CA . ALA A 1 92 ? 10.763 -9.325 -0.926 1.00 97.19 92 ALA A CA 1
ATOM 719 C C . ALA A 1 92 ? 10.562 -8.087 -0.041 1.00 97.19 92 ALA A C 1
ATOM 721 O O . ALA A 1 92 ? 9.652 -8.071 0.793 1.00 97.19 92 ALA A O 1
ATOM 722 N N . GLY A 1 93 ? 11.307 -7.014 -0.310 1.00 97.38 93 GLY A N 1
ATOM 723 C CA . GLY A 1 93 ? 11.165 -5.731 0.364 1.00 97.38 93 GLY A CA 1
ATOM 724 C C . GLY A 1 93 ? 9.773 -5.134 0.172 1.00 97.38 93 GLY A C 1
ATOM 725 O O . GLY A 1 93 ? 9.159 -4.669 1.135 1.00 97.38 93 GLY A O 1
ATOM 726 N N . LEU A 1 94 ? 9.198 -5.217 -1.035 1.00 97.88 94 LEU A N 1
ATOM 727 C CA . LEU A 1 94 ? 7.814 -4.789 -1.250 1.00 97.88 94 LEU A CA 1
ATOM 728 C C . LEU A 1 94 ? 6.834 -5.563 -0.352 1.00 97.88 94 LEU A C 1
ATOM 730 O O . LEU A 1 94 ? 5.944 -4.956 0.247 1.00 97.88 94 LEU A O 1
ATOM 734 N N . LYS A 1 95 ? 6.982 -6.886 -0.222 1.00 98.50 95 LYS A N 1
ATOM 735 C CA . LYS A 1 95 ? 6.135 -7.699 0.669 1.00 98.50 95 LYS A CA 1
ATOM 736 C C . LYS A 1 95 ? 6.276 -7.277 2.131 1.00 98.50 95 LYS A C 1
ATOM 738 O O . LYS A 1 95 ? 5.265 -7.213 2.835 1.00 98.50 95 LYS A O 1
ATOM 743 N N . ASP A 1 96 ? 7.478 -6.932 2.581 1.00 98.38 96 ASP A N 1
ATOM 744 C CA . ASP A 1 96 ? 7.700 -6.421 3.936 1.00 98.38 96 ASP A CA 1
ATOM 745 C C . ASP A 1 96 ? 6.994 -5.084 4.167 1.00 98.38 96 ASP A C 1
ATOM 747 O O . ASP A 1 96 ? 6.272 -4.926 5.159 1.00 98.38 96 ASP A O 1
ATOM 751 N N . TYR A 1 97 ? 7.069 -4.161 3.208 1.00 98.38 97 TYR A N 1
ATOM 752 C CA . TYR A 1 97 ? 6.328 -2.904 3.292 1.00 98.38 97 TYR A CA 1
ATOM 753 C C . TYR A 1 97 ? 4.811 -3.083 3.215 1.00 98.38 97 TYR A C 1
ATOM 755 O O . TYR A 1 97 ? 4.075 -2.355 3.882 1.00 98.38 97 TYR A O 1
ATOM 763 N N . LEU A 1 98 ? 4.310 -4.072 2.475 1.00 98.56 98 LEU A N 1
ATOM 764 C CA . LEU A 1 98 ? 2.884 -4.401 2.453 1.00 98.56 98 LEU A CA 1
ATOM 765 C C . LEU A 1 98 ? 2.401 -4.945 3.812 1.00 98.56 98 LEU A C 1
ATOM 767 O O . LEU A 1 98 ? 1.323 -4.551 4.269 1.00 98.56 98 LEU A O 1
ATOM 771 N N . ARG A 1 99 ? 3.201 -5.774 4.504 1.00 98.62 99 ARG A N 1
ATOM 772 C CA . ARG A 1 99 ? 2.915 -6.209 5.892 1.00 98.62 99 ARG A CA 1
ATOM 773 C C . ARG A 1 99 ? 2.934 -5.036 6.862 1.00 98.62 99 ARG A C 1
ATOM 775 O O . ARG A 1 99 ? 2.039 -4.916 7.703 1.00 98.62 99 ARG A O 1
ATOM 782 N N . ALA A 1 100 ? 3.930 -4.162 6.740 1.00 98.00 100 ALA A N 1
ATOM 783 C CA . ALA A 1 100 ? 4.042 -2.973 7.574 1.00 98.00 100 ALA A CA 1
ATOM 784 C C . ALA A 1 100 ? 2.850 -2.029 7.352 1.00 98.00 100 ALA A C 1
ATOM 786 O O . ALA A 1 100 ? 2.242 -1.570 8.318 1.00 98.00 100 ALA A O 1
ATOM 787 N N . SER A 1 101 ? 2.451 -1.809 6.096 1.00 98.38 101 SER A N 1
ATOM 788 C CA . SER A 1 101 ? 1.272 -1.019 5.733 1.00 98.38 101 SER A CA 1
ATOM 789 C C . SER A 1 101 ? -0.001 -1.573 6.372 1.00 98.38 101 SER A C 1
ATOM 791 O O . SER A 1 101 ? -0.743 -0.836 7.027 1.00 98.38 101 SER A O 1
ATOM 793 N N . HIS A 1 102 ? -0.235 -2.885 6.246 1.00 98.44 102 HIS A N 1
ATOM 794 C CA . HIS A 1 102 ? -1.366 -3.560 6.887 1.00 98.44 102 HIS A CA 1
ATOM 795 C C . HIS A 1 102 ? -1.350 -3.338 8.403 1.00 98.44 102 HIS A C 1
ATOM 797 O O . HIS A 1 102 ? -2.330 -2.838 8.956 1.00 98.44 102 HIS A O 1
ATOM 803 N N . THR A 1 103 ? -0.207 -3.575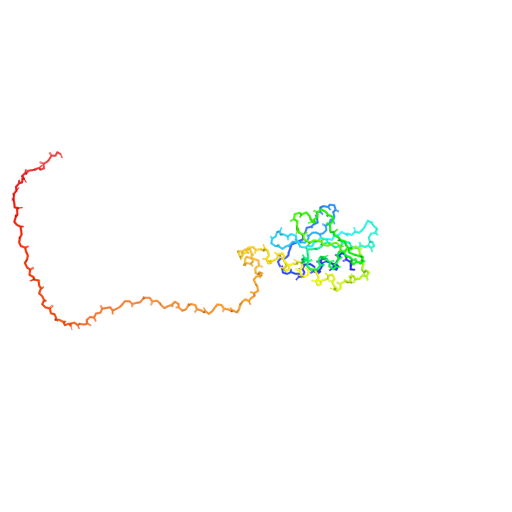 9.049 1.00 97.25 103 THR A N 1
ATOM 804 C CA . THR A 1 103 ? -0.028 -3.387 10.497 1.00 97.25 103 THR A CA 1
ATOM 805 C C . THR A 1 103 ? -0.327 -1.949 10.934 1.00 97.25 103 THR A C 1
ATOM 807 O O . THR A 1 103 ? -1.034 -1.737 11.922 1.00 97.25 103 THR A O 1
ATOM 810 N N . LEU A 1 104 ? 0.138 -0.947 10.181 1.00 96.19 104 LEU A N 1
ATOM 811 C CA . LEU A 1 104 ? -0.126 0.471 10.453 1.00 96.19 104 LEU A CA 1
ATOM 812 C C . LEU A 1 104 ? -1.618 0.808 10.367 1.00 96.19 104 LEU A C 1
ATOM 814 O O . LEU A 1 104 ? -2.137 1.559 11.197 1.00 96.19 104 LEU A O 1
ATOM 818 N N . ILE A 1 105 ? -2.327 0.263 9.377 1.00 96.69 105 ILE A N 1
ATOM 819 C CA . ILE A 1 105 ? -3.771 0.474 9.256 1.00 96.69 105 ILE A CA 1
ATOM 820 C C . ILE A 1 105 ? -4.514 -0.221 10.397 1.00 96.69 105 ILE A C 1
ATOM 822 O O . ILE A 1 105 ? -5.382 0.412 11.000 1.00 96.69 105 ILE A O 1
ATOM 826 N N . VAL A 1 106 ? -4.145 -1.460 10.743 1.00 96.69 106 VAL A N 1
ATOM 827 C CA . VAL A 1 106 ? -4.718 -2.203 11.878 1.00 96.69 106 VAL A CA 1
ATOM 828 C C . VAL A 1 106 ? -4.521 -1.452 13.192 1.00 96.69 106 VAL A C 1
ATOM 830 O O . VAL A 1 106 ? -5.466 -1.328 13.971 1.00 96.69 106 VAL A O 1
ATOM 833 N N . ALA A 1 107 ? -3.333 -0.894 13.433 1.00 94.62 107 ALA A N 1
ATOM 834 C CA . ALA A 1 107 ? -3.052 -0.089 14.620 1.00 94.62 107 ALA A CA 1
ATOM 835 C C . ALA A 1 107 ? -3.957 1.154 14.715 1.00 94.62 107 ALA A C 1
ATOM 837 O O . ALA A 1 107 ? -4.354 1.544 15.814 1.00 94.62 107 ALA A O 1
ATOM 838 N N . GLY A 1 108 ? -4.338 1.729 13.569 1.00 93.12 108 GLY A N 1
ATOM 839 C CA . GLY A 1 108 ? -5.283 2.842 13.468 1.00 93.12 108 GLY A CA 1
ATOM 840 C C . GLY A 1 108 ? -6.768 2.457 13.554 1.00 93.12 108 GLY A C 1
ATOM 841 O O . GLY A 1 108 ? -7.624 3.340 13.466 1.00 93.12 108 GLY A O 1
ATOM 842 N N . LEU A 1 109 ? -7.109 1.170 13.695 1.00 95.00 109 LEU A N 1
ATOM 843 C CA . LEU A 1 109 ? -8.486 0.719 13.916 1.00 95.00 109 LEU A CA 1
ATOM 844 C C . LEU A 1 109 ? -8.879 0.836 15.396 1.00 95.00 109 LEU A C 1
ATOM 846 O O . LEU A 1 109 ? -8.072 0.641 16.314 1.00 95.00 109 LEU A O 1
ATOM 850 N N . SER A 1 110 ? -10.168 1.093 15.636 1.00 94.00 110 SER A N 1
ATOM 851 C CA . SER A 1 110 ? -10.721 1.098 16.991 1.00 94.00 110 SER A CA 1
ATOM 852 C C . SER A 1 110 ? -10.545 -0.270 17.661 1.00 94.00 110 SER A C 1
ATOM 854 O O . SER A 1 110 ? -10.489 -1.309 17.001 1.00 94.00 110 SER A O 1
ATOM 856 N N . GLN A 1 111 ? -10.488 -0.288 18.994 1.00 92.06 111 GLN A N 1
ATOM 857 C CA . GLN A 1 111 ? -10.392 -1.540 19.753 1.00 92.06 111 GLN A CA 1
ATOM 858 C C . GLN A 1 111 ? -11.571 -2.480 19.472 1.00 92.06 111 GLN A C 1
ATOM 860 O O . GLN A 1 111 ? -11.393 -3.690 19.387 1.00 92.06 111 GLN A O 1
ATOM 865 N N . ARG A 1 112 ? -12.775 -1.924 19.278 1.00 93.50 112 ARG A N 1
ATOM 866 C CA . ARG A 1 112 ? -13.962 -2.695 18.890 1.00 93.50 112 ARG A CA 1
ATOM 867 C C . ARG A 1 112 ? -13.754 -3.395 17.546 1.00 93.50 112 ARG A C 1
ATOM 869 O O . ARG A 1 112 ? -13.892 -4.610 17.491 1.00 93.50 112 ARG A O 1
ATOM 876 N N . MET A 1 113 ? -13.338 -2.649 16.522 1.00 93.94 113 MET A N 1
ATOM 877 C CA . MET A 1 113 ? -13.096 -3.186 15.180 1.00 93.94 113 MET A CA 1
ATOM 878 C C . MET A 1 113 ? -11.992 -4.252 15.189 1.00 93.94 113 MET A C 1
ATOM 880 O O . MET A 1 113 ? -12.139 -5.302 14.575 1.00 93.94 113 MET A O 1
ATOM 884 N N . ARG A 1 114 ? -10.893 -4.028 15.924 1.00 94.94 114 ARG A N 1
ATOM 885 C CA . ARG A 1 114 ? -9.827 -5.035 16.045 1.00 94.94 114 ARG A CA 1
ATOM 886 C C . ARG A 1 114 ? -10.312 -6.331 16.686 1.00 94.94 114 ARG A C 1
ATOM 888 O O . ARG A 1 114 ? -9.883 -7.390 16.249 1.00 94.94 114 ARG A O 1
ATOM 895 N N . ARG A 1 115 ? -11.203 -6.268 17.680 1.00 93.12 115 ARG A N 1
ATOM 896 C CA . ARG A 1 115 ? -11.802 -7.470 18.282 1.00 93.12 115 ARG A CA 1
ATOM 897 C C . ARG A 1 115 ? -12.747 -8.186 17.322 1.00 93.12 115 ARG A C 1
ATOM 899 O O . ARG A 1 115 ? -12.639 -9.396 17.183 1.00 93.12 115 ARG A O 1
ATOM 906 N N . GLU A 1 116 ? -13.628 -7.448 16.649 1.00 93.44 116 GLU A N 1
ATOM 907 C CA . GLU A 1 116 ? -14.574 -8.006 15.668 1.00 93.44 116 GLU A CA 1
ATOM 908 C C . GLU A 1 116 ? -13.844 -8.721 14.521 1.00 93.44 116 GLU A C 1
ATOM 910 O O . GLU A 1 116 ? -14.265 -9.787 14.084 1.00 93.44 116 GLU A O 1
ATOM 915 N N . LEU A 1 117 ? -12.703 -8.176 14.092 1.00 92.69 117 LEU A N 1
ATOM 916 C CA . LEU A 1 117 ? -11.863 -8.750 13.042 1.00 92.69 117 LEU A CA 1
ATOM 917 C C . LEU A 1 117 ? -10.798 -9.729 13.555 1.00 92.69 117 LEU A C 1
ATOM 919 O O . LEU A 1 117 ? -9.993 -10.189 12.750 1.00 92.69 117 LEU A O 1
ATOM 923 N N . GLN A 1 118 ? -10.752 -10.018 14.861 1.00 92.88 118 GLN A N 1
ATOM 924 C CA . GLN A 1 118 ? -9.757 -10.906 15.486 1.00 92.88 118 GLN A CA 1
ATOM 925 C C . GLN A 1 118 ? -8.292 -10.479 15.222 1.00 92.88 118 GLN A C 1
ATOM 927 O O . GLN A 1 118 ? -7.387 -11.299 15.123 1.00 92.88 118 GLN A O 1
ATOM 932 N N . LEU A 1 119 ? -8.053 -9.167 15.118 1.00 87.81 119 LEU A N 1
ATOM 933 C CA . LEU A 1 119 ? -6.762 -8.531 14.807 1.00 87.81 119 LEU A CA 1
ATOM 934 C C . LEU A 1 119 ? -6.000 -8.043 16.047 1.00 87.81 119 LEU A C 1
ATOM 936 O O . LEU A 1 119 ? -5.021 -7.302 15.939 1.00 87.81 119 LEU A O 1
ATOM 940 N N . THR A 1 120 ? -6.468 -8.375 17.246 1.00 74.25 120 THR A N 1
ATOM 941 C CA . THR A 1 120 ? -5.705 -8.092 18.460 1.00 74.25 120 THR A CA 1
ATOM 942 C C . THR A 1 120 ? -4.470 -8.987 18.480 1.00 74.25 120 THR A C 1
ATOM 944 O O . THR A 1 120 ? -4.636 -10.195 18.303 1.00 74.25 120 THR A O 1
ATOM 947 N N . PRO A 1 121 ? -3.255 -8.456 18.734 1.00 54.91 121 PRO A N 1
ATOM 948 C CA . PRO A 1 121 ? -2.150 -9.331 19.095 1.00 54.91 121 PRO A CA 1
ATOM 949 C C . PRO A 1 121 ? -2.643 -10.146 20.285 1.00 54.91 121 PRO A C 1
ATOM 951 O O . PRO A 1 121 ? -3.174 -9.569 21.238 1.00 54.91 121 PRO A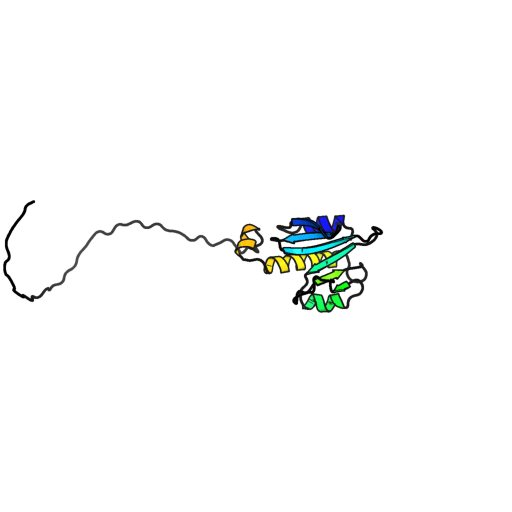 O 1
ATOM 954 N N . SER A 1 122 ? -2.589 -11.471 20.173 1.00 41.44 122 SER A N 1
ATOM 955 C CA . SER A 1 122 ? -2.998 -12.368 21.245 1.00 41.44 122 SER A CA 1
ATOM 956 C C . SER A 1 122 ? -2.198 -12.012 22.497 1.00 41.44 122 SER A C 1
ATOM 958 O O . SER A 1 122 ? -1.059 -12.441 22.659 1.00 41.44 122 SER A O 1
ATOM 960 N N . ALA A 1 123 ? -2.779 -11.202 23.379 1.00 45.19 123 ALA A N 1
ATOM 961 C CA . ALA A 1 123 ? -2.337 -11.118 24.755 1.00 45.19 123 ALA A CA 1
ATOM 962 C C . ALA A 1 123 ? -2.556 -12.505 25.385 1.00 45.19 123 ALA A C 1
ATOM 964 O O . ALA A 1 123 ? -3.520 -13.187 25.014 1.00 45.19 123 ALA A O 1
ATOM 965 N N . PRO A 1 124 ? -1.685 -12.953 26.305 1.00 41.78 124 PRO A N 1
ATOM 966 C CA . PRO A 1 124 ? -1.889 -14.222 26.989 1.00 41.78 124 PRO A CA 1
ATOM 967 C C . PRO A 1 124 ? -3.268 -14.224 27.657 1.00 41.78 124 PRO A C 1
ATOM 969 O O . PRO A 1 124 ? -3.745 -13.182 28.113 1.00 41.78 124 PRO A O 1
ATOM 972 N N . ALA A 1 125 ? -3.905 -15.397 27.652 1.00 40.94 125 ALA A N 1
ATOM 973 C CA . ALA A 1 125 ? -5.275 -15.627 28.095 1.00 40.94 125 ALA A CA 1
ATOM 974 C C . ALA A 1 125 ? -5.657 -14.825 29.358 1.00 40.94 125 ALA A C 1
ATOM 976 O O . ALA A 1 125 ? -4.849 -14.708 30.287 1.00 40.94 125 ALA A O 1
ATOM 977 N N . PRO A 1 126 ? -6.894 -14.301 29.446 1.00 45.56 126 PRO A N 1
ATOM 978 C CA . PRO A 1 126 ? -7.355 -13.654 30.664 1.00 45.56 126 PRO A CA 1
ATOM 979 C C . PRO A 1 126 ? -7.292 -14.665 31.814 1.00 45.56 126 PRO A C 1
ATOM 981 O O . PRO A 1 126 ? -7.952 -15.703 31.765 1.00 45.56 126 PRO A O 1
ATOM 984 N N . LYS A 1 127 ? -6.510 -14.366 32.863 1.00 50.44 127 LYS A N 1
ATOM 985 C CA . LYS A 1 127 ? -6.612 -15.092 34.136 1.00 50.44 127 LYS A CA 1
ATOM 986 C C . LYS A 1 127 ? -8.078 -15.040 34.556 1.00 50.44 127 LYS A C 1
ATOM 988 O O . LYS A 1 127 ? -8.648 -13.954 34.680 1.00 50.44 127 LYS A O 1
ATOM 993 N N . SER A 1 128 ? -8.681 -16.215 34.702 1.00 44.81 128 SER A N 1
ATOM 994 C CA . SER A 1 128 ? -10.073 -16.395 35.090 1.00 44.81 128 SER A CA 1
ATOM 995 C C . SER A 1 128 ? -10.421 -15.473 36.257 1.00 44.81 128 SER A C 1
ATOM 997 O O . SER A 1 128 ? -9.811 -15.550 37.325 1.00 44.81 128 SER A O 1
ATOM 999 N N . ARG A 1 129 ? -11.431 -14.619 36.078 1.00 48.06 129 ARG A N 1
ATOM 1000 C CA . ARG A 1 129 ? -12.151 -14.069 37.224 1.00 48.06 129 ARG A CA 1
ATOM 1001 C C . ARG A 1 129 ? -12.872 -15.239 37.879 1.00 48.06 129 ARG A C 1
ATOM 1003 O O . ARG A 1 129 ? -13.863 -15.721 37.340 1.00 48.06 129 ARG A O 1
ATOM 1010 N N . SER A 1 130 ? -12.370 -15.693 39.020 1.00 40.84 130 SER A N 1
ATOM 1011 C CA . SER A 1 130 ? -13.134 -16.571 39.897 1.00 40.84 130 SER A CA 1
ATOM 1012 C C . SER A 1 130 ? -14.306 -15.769 40.454 1.00 40.84 130 SER A C 1
ATOM 1014 O O . SER A 1 130 ? -14.166 -15.032 41.428 1.00 40.84 130 SER A O 1
ATOM 1016 N N . ALA A 1 131 ? -15.462 -15.884 39.807 1.00 42.88 131 ALA A N 1
ATOM 1017 C CA . ALA A 1 131 ? -16.732 -15.635 40.458 1.00 42.88 131 ALA A CA 1
ATOM 1018 C C . ALA A 1 131 ? -16.905 -16.728 41.519 1.00 42.88 131 ALA A C 1
ATOM 1020 O O . ALA A 1 131 ? -17.023 -17.904 41.176 1.00 42.88 131 ALA A O 1
ATOM 1021 N N . LYS A 1 132 ? -16.880 -16.358 42.803 1.00 40.22 132 LYS A N 1
ATOM 1022 C CA . LYS A 1 132 ? -17.434 -17.209 43.855 1.00 40.22 132 LYS A CA 1
ATOM 1023 C C . LYS A 1 132 ? -18.712 -16.561 44.365 1.00 40.22 132 LYS A C 1
ATOM 1025 O O . LYS A 1 132 ? -18.705 -15.452 44.891 1.00 40.22 132 LYS A O 1
ATOM 1030 N N . THR A 1 133 ? -19.782 -17.283 44.076 1.00 34.72 133 THR A N 1
ATOM 1031 C CA . THR A 1 133 ? -21.179 -17.118 44.443 1.00 34.72 133 THR A CA 1
ATOM 1032 C C . THR A 1 133 ? -21.375 -16.736 45.909 1.00 34.72 133 THR A C 1
ATOM 1034 O O . THR A 1 133 ? -20.691 -17.233 46.800 1.00 34.72 133 THR A O 1
ATOM 1037 N N . ILE A 1 134 ? -22.344 -15.849 46.116 1.00 44.66 134 ILE A N 1
ATOM 1038 C CA . ILE A 1 134 ? -22.929 -15.470 47.399 1.00 44.66 134 ILE A CA 1
ATOM 1039 C C . ILE A 1 134 ? -23.766 -16.654 47.896 1.00 44.66 134 ILE A C 1
ATOM 1041 O O . ILE A 1 134 ? -24.729 -17.018 47.229 1.00 44.66 134 ILE A O 1
ATOM 1045 N N . GLU A 1 135 ? -23.461 -17.201 49.072 1.00 35.31 135 GLU A N 1
ATOM 1046 C CA . GLU A 1 135 ? -24.427 -17.983 49.850 1.00 35.31 135 GLU A CA 1
ATOM 1047 C C . GLU A 1 135 ? -24.444 -17.497 51.299 1.00 35.31 135 GLU A C 1
ATOM 1049 O O . GLU A 1 135 ? -23.419 -17.357 51.966 1.00 35.31 135 GLU A O 1
ATOM 1054 N N .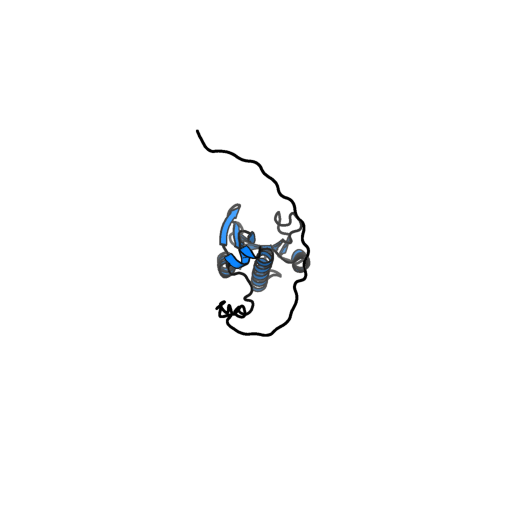 ALA A 1 136 ? -25.653 -17.162 51.737 1.00 39.59 136 ALA A N 1
ATOM 1055 C CA . ALA A 1 136 ? -25.985 -16.638 53.043 1.00 39.59 136 ALA A CA 1
ATOM 1056 C C . ALA A 1 136 ? -26.066 -17.760 54.086 1.00 39.59 136 ALA A C 1
ATOM 1058 O O . ALA A 1 136 ? -26.731 -18.764 53.858 1.00 39.59 136 ALA A O 1
ATOM 1059 N N . ALA A 1 137 ? -25.487 -17.535 55.267 1.00 35.75 137 ALA A N 1
ATOM 1060 C CA . ALA A 1 137 ? -25.893 -18.188 56.512 1.00 35.75 137 ALA A CA 1
ATOM 1061 C C . ALA A 1 137 ? -25.388 -17.365 57.707 1.00 35.75 137 ALA A C 1
ATOM 1063 O O . ALA A 1 137 ? -24.327 -17.619 58.270 1.00 35.75 137 ALA A O 1
ATOM 1064 N N . GLY A 1 138 ? -26.142 -16.329 58.075 1.00 36.22 138 GLY A N 1
ATOM 1065 C CA . GLY A 1 138 ? -25.965 -15.632 59.343 1.00 36.22 138 GLY A CA 1
ATOM 1066 C C . GLY A 1 138 ? -26.888 -16.232 60.395 1.00 36.22 138 GLY A C 1
ATOM 1067 O O . GLY A 1 138 ? -28.092 -16.008 60.321 1.00 36.22 138 GLY A O 1
ATOM 1068 N N . GLN A 1 139 ? -26.337 -16.947 61.382 1.00 35.12 139 GLN A N 1
ATOM 1069 C CA . GLN A 1 139 ? -27.019 -17.257 62.642 1.00 35.12 139 GLN A CA 1
ATOM 1070 C C . GLN A 1 139 ? -26.035 -17.394 63.826 1.00 35.12 139 GLN A C 1
ATOM 1072 O O . GLN A 1 139 ? -25.149 -18.238 63.797 1.00 35.12 139 GLN A O 1
ATOM 1077 N N . HIS A 1 140 ? -26.334 -16.614 64.884 1.00 35.28 140 HIS A N 1
ATOM 1078 C CA . HIS A 1 140 ? -26.001 -16.777 66.319 1.00 35.28 140 HIS A CA 1
ATOM 1079 C C . HIS A 1 140 ? -24.525 -16.566 66.762 1.00 35.28 140 HIS A C 1
ATOM 1081 O O . HIS A 1 140 ? -23.608 -17.025 66.111 1.00 35.28 140 HIS A O 1
ATOM 1087 N N . SER A 1 141 ? -24.170 -15.917 67.889 1.00 33.53 141 SER A N 1
ATOM 1088 C CA . SER A 1 141 ? -24.912 -15.512 69.095 1.00 33.53 141 SER A CA 1
ATOM 1089 C C . SER A 1 141 ? -24.074 -14.570 70.010 1.00 33.53 141 SER A C 1
ATOM 1091 O O . SER A 1 141 ? -22.888 -14.812 70.200 1.00 33.53 141 SER A O 1
ATOM 1093 N N . LYS A 1 142 ? -24.768 -13.609 70.657 1.00 32.12 142 LYS A N 1
ATOM 1094 C CA . LYS A 1 142 ? -24.603 -13.019 72.020 1.00 32.12 142 LYS A CA 1
ATOM 1095 C C . LYS A 1 142 ? -23.294 -12.307 72.438 1.00 32.12 142 LYS A C 1
ATOM 1097 O O . LYS A 1 142 ? -22.285 -12.957 72.654 1.00 32.12 142 LYS A O 1
ATOM 1102 N N . SER A 1 143 ? -23.409 -11.023 72.835 1.00 34.56 143 SER A N 1
ATOM 1103 C CA . SER A 1 143 ? -23.160 -10.551 74.224 1.00 34.56 143 SER A CA 1
ATOM 1104 C C . SER A 1 143 ? -23.360 -9.023 74.401 1.00 34.56 143 SER A C 1
ATOM 1106 O O . SER A 1 143 ? -22.576 -8.220 73.918 1.00 34.56 143 SER A O 1
ATOM 1108 N N . LYS A 1 144 ? -24.415 -8.656 75.150 1.00 33.22 144 LYS A N 1
ATOM 1109 C CA . LYS A 1 144 ? -24.394 -7.766 76.336 1.00 33.22 144 LYS A CA 1
ATOM 1110 C C . LYS A 1 144 ? -23.779 -6.353 76.202 1.00 33.22 144 LYS A C 1
ATOM 1112 O O . LYS A 1 144 ? -22.575 -6.210 76.349 1.00 33.22 144 LYS A O 1
ATOM 1117 N N . SER A 1 145 ? -24.611 -5.298 76.174 1.00 37.97 145 SER A N 1
ATOM 1118 C CA . SER A 1 145 ? -24.595 -4.204 77.185 1.00 37.97 145 SER A CA 1
ATOM 1119 C C . SER A 1 145 ? -25.570 -3.037 76.901 1.00 37.97 145 SER A C 1
ATOM 1121 O O . SER A 1 145 ? -25.541 -2.394 75.864 1.00 37.97 145 SER A O 1
ATOM 1123 N N . LYS A 1 146 ? -26.450 -2.826 77.891 1.00 33.84 146 LYS A N 1
ATOM 1124 C CA . LYS A 1 146 ? -27.065 -1.592 78.425 1.00 33.84 146 LYS A CA 1
ATOM 1125 C C . LYS A 1 146 ? -27.100 -0.292 77.588 1.00 33.84 146 LYS A C 1
ATOM 1127 O O . LYS A 1 146 ? -26.072 0.302 77.311 1.00 33.84 146 LYS A O 1
ATOM 1132 N N . GLN A 1 147 ? -28.329 0.240 77.519 1.00 37.78 147 GLN A N 1
ATOM 1133 C CA . GLN A 1 147 ? -28.815 1.529 78.073 1.00 37.78 147 GLN A CA 1
ATOM 1134 C C . GLN A 1 147 ? -29.466 2.469 77.042 1.00 37.78 147 GLN A C 1
ATOM 1136 O O . GLN A 1 147 ? -28.801 3.260 76.387 1.00 37.78 147 GLN A O 1
ATOM 1141 N N . LEU A 1 148 ? -30.805 2.444 76.999 1.00 32.06 148 LEU A N 1
ATOM 1142 C CA . LEU A 1 148 ? -31.632 3.560 76.536 1.00 32.06 148 LEU A CA 1
ATOM 1143 C C . LEU A 1 148 ? -32.075 4.377 77.760 1.00 32.06 148 LEU A C 1
ATOM 1145 O O . LEU A 1 148 ? -32.621 3.814 78.712 1.00 32.06 148 LEU A O 1
ATOM 1149 N N . LYS A 1 149 ? -31.873 5.697 77.719 1.00 38.59 149 LYS A N 1
ATOM 1150 C CA . LYS A 1 149 ? -32.528 6.667 78.605 1.00 38.59 149 LYS A CA 1
ATOM 1151 C C . LYS A 1 149 ? -33.431 7.589 77.780 1.00 38.59 149 LYS A C 1
ATOM 1153 O O . LYS A 1 149 ? -32.975 8.220 76.837 1.00 38.59 149 LYS A O 1
ATOM 1158 N N . LEU A 1 150 ? -34.698 7.594 78.196 1.00 29.83 150 LEU A N 1
ATOM 1159 C CA . LEU A 1 150 ? -35.703 8.664 78.223 1.00 29.83 150 LEU A CA 1
ATOM 1160 C C . LEU A 1 150 ? -35.426 9.978 77.466 1.00 29.83 150 LEU A C 1
ATOM 1162 O O . LEU A 1 150 ? -34.517 10.718 77.828 1.00 29.83 150 LEU A O 1
ATOM 1166 N N . ALA A 1 151 ? -36.400 10.379 76.644 1.00 35.91 151 ALA A N 1
ATOM 1167 C CA . ALA A 1 151 ? -37.012 11.705 76.753 1.00 35.91 151 ALA A CA 1
ATOM 1168 C C . ALA A 1 151 ? -38.481 11.647 76.303 1.00 35.91 151 ALA A C 1
ATOM 1170 O O . ALA A 1 151 ? -38.806 11.201 75.207 1.00 35.91 151 ALA A O 1
ATOM 1171 N N . SER A 1 152 ? -39.353 12.064 77.217 1.00 33.00 152 SER A N 1
ATOM 1172 C CA . SER A 1 152 ? -40.797 12.220 77.069 1.00 33.00 152 SER A CA 1
ATOM 1173 C C . SER A 1 152 ? -41.095 13.579 76.437 1.00 33.00 152 SER A C 1
ATOM 1175 O O . SER A 1 152 ? -40.540 14.581 76.883 1.00 33.00 152 SER A O 1
ATOM 1177 N N . ALA A 1 153 ? -41.998 13.634 75.458 1.00 41.41 153 ALA A N 1
ATOM 1178 C CA . ALA A 1 153 ? -42.700 14.863 75.109 1.00 41.41 153 ALA A CA 1
ATOM 1179 C C . ALA A 1 153 ? -44.131 14.537 74.668 1.00 41.41 153 ALA A C 1
ATOM 1181 O O . ALA A 1 153 ? -44.394 13.785 73.734 1.00 41.41 153 ALA A O 1
ATOM 1182 N N . ARG A 1 154 ? -45.042 15.099 75.450 1.00 35.47 154 ARG A N 1
ATOM 1183 C CA . ARG A 1 154 ? -46.493 14.969 75.478 1.00 35.47 154 ARG A CA 1
ATOM 1184 C C . ARG A 1 154 ? -47.096 15.986 74.502 1.00 35.47 154 ARG A C 1
ATOM 1186 O O . ARG A 1 154 ? -46.752 17.154 74.621 1.00 35.47 154 ARG A O 1
ATOM 1193 N N . ALA A 1 155 ? -48.023 15.580 73.631 1.00 38.16 155 ALA A N 1
ATOM 1194 C CA . ALA A 1 155 ? -49.083 16.450 73.096 1.00 38.16 155 ALA A CA 1
ATOM 1195 C C . ALA A 1 155 ? -50.164 15.630 72.357 1.00 38.16 155 ALA A C 1
ATOM 1197 O O . ALA A 1 155 ? -50.027 15.278 71.191 1.00 38.16 155 ALA A O 1
ATOM 1198 N N . HIS A 1 156 ? -51.257 15.340 73.062 1.00 41.34 156 HIS A N 1
ATOM 1199 C CA . HIS A 1 156 ? -52.617 15.311 72.498 1.00 41.34 156 HIS A CA 1
ATOM 1200 C C . HIS A 1 156 ? -53.087 16.781 72.307 1.00 41.34 156 HIS A C 1
ATOM 1202 O O . HIS A 1 156 ? -52.458 17.639 72.932 1.00 41.34 156 HIS A O 1
ATOM 1208 N N . PRO A 1 157 ? -54.177 17.122 71.569 1.00 48.91 157 PRO A N 1
ATOM 1209 C CA . PRO A 1 157 ? -55.362 16.282 71.350 1.00 48.91 157 PRO A CA 1
ATOM 1210 C C . PRO A 1 157 ? -56.082 16.380 69.978 1.00 48.91 157 PRO A C 1
ATOM 1212 O O . PRO A 1 157 ? -55.920 17.316 69.212 1.00 48.91 157 PRO A O 1
ATOM 1215 N N . SER A 1 158 ? -56.973 15.401 69.770 1.00 39.22 158 SER A N 1
ATOM 1216 C CA . SER A 1 158 ? -58.346 15.534 69.243 1.00 39.22 158 SER A CA 1
ATOM 1217 C C . SER A 1 158 ? -58.602 16.230 67.896 1.00 39.22 158 SER A C 1
ATOM 1219 O O . SER A 1 158 ? -58.621 17.451 67.815 1.00 39.22 158 SER A O 1
ATOM 1221 N N . ALA A 1 159 ? -59.059 15.454 66.907 1.00 50.78 159 ALA A N 1
ATOM 1222 C CA . ALA A 1 159 ? -60.251 15.803 66.128 1.00 50.78 159 ALA A CA 1
ATOM 1223 C C . ALA A 1 159 ? -60.890 14.544 65.521 1.00 50.78 159 ALA A C 1
ATOM 1225 O O . ALA A 1 159 ? -60.242 13.535 65.269 1.00 50.78 159 ALA A O 1
ATOM 1226 N N . ARG A 1 160 ? -62.206 14.614 65.374 1.00 45.03 160 ARG A N 1
ATOM 1227 C CA . ARG A 1 160 ? -63.194 13.538 65.282 1.00 45.03 160 ARG A CA 1
ATOM 1228 C C . ARG A 1 160 ? -63.856 13.589 63.896 1.00 45.03 160 ARG A C 1
ATOM 1230 O O . ARG A 1 160 ? -64.008 14.684 63.368 1.00 45.03 160 ARG A O 1
ATOM 1237 N N . LYS A 1 161 ? -64.433 12.450 63.477 1.00 51.16 161 LYS A N 1
ATOM 1238 C CA . LYS A 1 161 ? -65.428 12.255 62.388 1.00 51.16 161 LYS A CA 1
ATOM 1239 C C . LYS A 1 161 ? -64.837 12.318 60.970 1.00 51.16 161 LYS A C 1
ATOM 1241 O O . LYS A 1 161 ? -63.962 13.118 60.711 1.00 51.16 161 LYS A O 1
ATOM 1246 N N . GLY A 1 162 ? -65.269 11.535 59.991 1.00 44.59 162 GLY A N 1
ATOM 1247 C CA . GLY A 1 162 ? -66.386 10.604 59.863 1.00 44.59 162 GLY A CA 1
ATOM 1248 C C . GLY A 1 162 ? -66.503 10.258 58.373 1.00 44.59 162 GLY A C 1
ATOM 1249 O O . GLY A 1 162 ? -66.235 11.104 57.526 1.00 44.59 162 GLY A O 1
ATOM 1250 N N . ALA A 1 163 ? -66.829 9.005 58.074 1.00 49.69 163 ALA A N 1
ATOM 1251 C CA . ALA A 1 163 ? -67.109 8.522 56.730 1.00 49.69 163 ALA A CA 1
ATOM 1252 C C . ALA A 1 163 ? -68.390 9.150 56.156 1.00 49.69 163 ALA A C 1
ATOM 1254 O O . ALA A 1 163 ? -69.302 9.447 56.923 1.00 49.69 163 ALA A O 1
ATOM 1255 N N . THR A 1 164 ? -68.424 9.307 54.830 1.00 46.34 164 THR A N 1
ATOM 1256 C CA . THR A 1 164 ? -69.385 8.726 53.865 1.00 46.34 164 THR A CA 1
ATOM 1257 C C . THR A 1 164 ? -69.640 9.700 52.719 1.00 46.34 164 THR A C 1
ATOM 1259 O O . THR A 1 164 ? -70.137 10.803 52.944 1.00 46.34 164 THR A O 1
ATOM 1262 N N . SER A 1 165 ? -69.391 9.238 51.498 1.00 55.78 165 SER A N 1
ATOM 1263 C CA . SER A 1 165 ? -70.362 9.332 50.412 1.00 55.78 165 SER A CA 1
ATOM 1264 C C . SER A 1 165 ? -70.235 8.103 49.527 1.00 55.78 165 SER A C 1
ATOM 1266 O O . SER A 1 165 ? -69.162 7.459 49.584 1.00 55.78 165 SER A O 1
#